Protein AF-A0AAE4INN7-F1 (afdb_monomer_lite)

Sequence (169 aa):
MGKEIGFVWFKKDLRLTDHEPLRQALEWERGSQNREVYFFYALEPSLLRRQDVSRRHLRFIIQTLEELNEELQPFDRSIQLVHCDVPSFLSAVSEVCSATDVSLEMLWSHQEYGVQQTYDRDKEVAKRCKTAGVEWLESPTEGVQRGATSRKGWDKAWKDFMQQPIEQV

Structure (mmCIF, N/CA/C/O backbone):
data_AF-A0AAE4INN7-F1
#
_entry.id   AF-A0AAE4INN7-F1
#
loop_
_atom_site.group_PDB
_atom_site.id
_atom_site.type_symbol
_atom_site.label_atom_id
_atom_site.label_alt_id
_atom_site.label_comp_id
_atom_site.label_asym_id
_atom_site.label_entity_id
_atom_site.label_seq_id
_atom_site.pdbx_PDB_ins_code
_atom_site.Cartn_x
_atom_site.Cartn_y
_atom_site.Cartn_z
_atom_site.occupancy
_atom_site.B_iso_or_equiv
_atom_site.auth_seq_id
_atom_site.auth_comp_id
_atom_site.auth_asym_id
_atom_site.auth_atom_id
_atom_site.pdbx_PDB_model_num
ATOM 1 N N . MET A 1 1 ? -11.735 5.273 23.196 1.00 64.31 1 MET A N 1
ATOM 2 C CA . MET A 1 1 ? -10.743 4.497 22.427 1.00 64.31 1 MET A CA 1
ATOM 3 C C . MET A 1 1 ? -10.390 5.366 21.246 1.00 64.31 1 MET A C 1
ATOM 5 O O . MET A 1 1 ? -11.325 5.890 20.649 1.00 64.31 1 MET A O 1
ATOM 9 N N . GLY A 1 2 ? -9.096 5.576 21.001 1.00 87.00 2 GLY A N 1
ATOM 10 C CA . GLY A 1 2 ? -8.633 6.352 19.855 1.00 87.00 2 GLY A CA 1
ATOM 11 C C . GLY A 1 2 ? -9.034 5.698 18.537 1.00 87.00 2 GLY A C 1
ATOM 12 O O . GLY A 1 2 ? -9.468 4.542 18.510 1.00 87.00 2 GLY A O 1
ATOM 13 N N . LYS A 1 3 ? -8.945 6.463 17.455 1.00 95.44 3 LYS A N 1
ATOM 14 C CA . LYS A 1 3 ? -9.286 5.995 16.112 1.00 95.44 3 LYS A CA 1
ATOM 15 C C . LYS A 1 3 ? -8.117 5.195 15.542 1.00 95.44 3 LYS A C 1
ATOM 17 O O . LYS A 1 3 ? -6.997 5.689 15.506 1.00 95.44 3 LYS A O 1
ATOM 22 N N . GLU A 1 4 ? -8.388 3.991 15.069 1.00 98.00 4 GLU A N 1
ATOM 23 C CA . GLU A 1 4 ? -7.404 3.130 14.415 1.00 98.00 4 GLU A CA 1
ATOM 24 C C . GLU A 1 4 ? -7.541 3.322 12.906 1.00 98.00 4 GLU A C 1
ATOM 26 O O . GLU A 1 4 ? -8.638 3.207 12.356 1.00 98.00 4 GLU A O 1
ATOM 31 N N . ILE A 1 5 ? -6.448 3.617 12.214 1.00 98.19 5 ILE A N 1
ATOM 32 C CA . ILE A 1 5 ? -6.464 3.771 10.760 1.00 98.19 5 ILE A CA 1
ATOM 33 C C . ILE A 1 5 ? -5.577 2.738 10.085 1.00 98.19 5 ILE A C 1
ATOM 35 O O . ILE A 1 5 ? -4.556 2.304 10.623 1.00 98.19 5 ILE A O 1
ATOM 39 N N . GLY A 1 6 ? -5.964 2.373 8.871 1.00 98.50 6 GLY A N 1
ATOM 40 C CA . GLY A 1 6 ? -5.154 1.565 7.980 1.00 98.50 6 GLY A CA 1
ATOM 41 C C . GLY A 1 6 ? -5.155 2.121 6.562 1.00 98.50 6 GLY A C 1
ATOM 42 O O . GLY A 1 6 ? -6.026 2.907 6.187 1.00 98.50 6 GLY A O 1
ATOM 43 N N . PHE A 1 7 ? -4.173 1.713 5.762 1.00 98.69 7 PHE A N 1
ATOM 44 C CA . PHE A 1 7 ? -4.085 2.131 4.365 1.00 98.69 7 PHE A CA 1
ATOM 45 C C . PHE A 1 7 ? -3.976 0.954 3.404 1.00 98.69 7 PHE A C 1
ATOM 47 O O . PHE A 1 7 ? -3.138 0.075 3.590 1.00 98.69 7 PHE A O 1
ATOM 54 N N . VAL A 1 8 ? -4.737 0.998 2.311 1.00 98.62 8 VAL A N 1
ATOM 55 C CA . VAL A 1 8 ? -4.471 0.176 1.125 1.00 98.62 8 VAL A CA 1
ATOM 56 C C . VAL A 1 8 ? -3.595 0.981 0.174 1.00 98.62 8 VAL A C 1
ATOM 58 O O . VAL A 1 8 ? -4.017 2.001 -0.377 1.00 98.62 8 VAL A O 1
ATOM 61 N N . TRP A 1 9 ? -2.361 0.521 -0.004 1.00 98.38 9 TRP A N 1
ATOM 62 C CA . TRP A 1 9 ? -1.402 1.087 -0.941 1.00 98.38 9 TRP A CA 1
ATOM 63 C C . TRP A 1 9 ? -1.504 0.381 -2.292 1.00 98.38 9 TRP A C 1
ATOM 65 O O . TRP A 1 9 ? -0.960 -0.710 -2.502 1.00 98.38 9 TRP A O 1
ATOM 75 N N . PHE A 1 10 ? -2.167 1.051 -3.227 1.00 97.38 10 PHE A N 1
ATOM 76 C CA . PHE A 1 10 ? -2.216 0.653 -4.623 1.00 97.38 10 PHE A CA 1
ATOM 77 C C . PHE A 1 10 ? -0.863 0.925 -5.290 1.00 97.38 10 PHE A C 1
ATOM 79 O O . PHE A 1 10 ? -0.304 2.023 -5.204 1.00 97.38 10 PHE A O 1
ATOM 86 N N . LYS A 1 11 ? -0.328 -0.108 -5.946 1.00 93.62 11 LYS A N 1
ATOM 87 C CA . LYS A 1 11 ? 0.924 -0.067 -6.716 1.00 93.62 11 LYS A CA 1
ATOM 88 C C . LYS A 1 11 ? 0.599 -0.302 -8.190 1.00 93.62 11 LYS A C 1
ATOM 90 O O . LYS A 1 11 ? -0.213 0.408 -8.760 1.00 93.62 11 LYS A O 1
ATOM 95 N N . LYS A 1 12 ? 1.221 -1.293 -8.829 1.00 88.69 12 LYS A N 1
ATOM 96 C CA . LYS A 1 12 ? 0.983 -1.595 -10.248 1.00 88.69 12 LYS A CA 1
ATOM 97 C C . LYS A 1 12 ? -0.380 -2.233 -10.513 1.00 88.69 12 LYS A C 1
ATOM 99 O O . LYS A 1 12 ? -0.908 -2.054 -11.602 1.00 88.69 12 LYS A O 1
ATOM 104 N N . ASP A 1 13 ? -0.905 -2.975 -9.541 1.00 87.88 13 ASP A N 1
ATOM 105 C CA . ASP A 1 13 ? -2.209 -3.618 -9.654 1.00 87.88 13 ASP A CA 1
ATOM 106 C C . ASP A 1 13 ? -3.313 -2.616 -9.292 1.00 87.88 13 ASP A C 1
ATOM 108 O O . ASP A 1 13 ? -3.595 -2.373 -8.120 1.00 87.88 13 ASP A O 1
ATOM 112 N N . LEU A 1 14 ? -3.850 -1.951 -10.314 1.00 93.38 14 LEU A N 1
ATOM 113 C CA . LEU A 1 14 ? -4.890 -0.929 -10.203 1.00 93.38 14 LEU A CA 1
ATOM 114 C C . LEU A 1 14 ? -6.244 -1.543 -10.572 1.00 93.38 14 LEU A C 1
ATOM 116 O O . LEU A 1 14 ? -6.753 -1.324 -11.669 1.00 93.38 14 LEU A O 1
ATOM 120 N N . ARG A 1 15 ? -6.802 -2.346 -9.665 1.00 93.44 15 ARG A N 1
ATOM 121 C CA . ARG A 1 15 ? -8.104 -3.009 -9.832 1.00 93.44 15 ARG A CA 1
ATOM 122 C C . ARG A 1 15 ? -8.843 -3.112 -8.500 1.00 93.44 15 ARG A C 1
ATOM 124 O O . ARG A 1 15 ? -8.210 -3.147 -7.451 1.00 93.44 15 ARG A O 1
ATOM 131 N N . LEU A 1 16 ? -10.174 -3.184 -8.549 1.00 93.75 16 LEU A N 1
ATOM 132 C CA . LEU A 1 16 ? -11.023 -3.370 -7.360 1.00 93.75 16 LEU A CA 1
ATOM 133 C C . LEU A 1 16 ? -11.488 -4.819 -7.171 1.00 93.75 16 LEU A C 1
ATOM 135 O O . LEU A 1 16 ? -11.844 -5.211 -6.066 1.00 93.75 16 LEU A O 1
ATOM 139 N N . THR A 1 17 ? -11.484 -5.618 -8.238 1.00 92.12 17 THR A N 1
ATOM 140 C CA . THR A 1 17 ? -11.888 -7.029 -8.217 1.00 92.12 17 THR A CA 1
ATOM 141 C C . THR A 1 17 ? -10.672 -7.933 -8.072 1.00 92.12 17 THR A C 1
ATOM 143 O O . THR A 1 17 ? -9.593 -7.586 -8.555 1.00 92.12 17 THR A O 1
ATOM 146 N N . ASP A 1 18 ? -10.838 -9.091 -7.422 1.00 91.62 18 ASP A N 1
ATOM 147 C CA . ASP A 1 18 ? -9.736 -10.033 -7.174 1.00 91.62 18 ASP A CA 1
ATOM 148 C C . ASP A 1 18 ? -8.552 -9.381 -6.423 1.00 91.62 18 ASP A C 1
ATOM 150 O O . ASP A 1 18 ? -7.379 -9.642 -6.693 1.00 91.62 18 ASP A O 1
ATOM 154 N N . HIS A 1 19 ? -8.858 -8.458 -5.505 1.00 94.12 19 HIS A N 1
ATOM 155 C CA . HIS A 1 19 ? -7.864 -7.613 -4.847 1.00 94.12 19 HIS A CA 1
ATOM 156 C C . HIS A 1 19 ? -7.766 -7.935 -3.349 1.00 94.12 19 HIS A C 1
ATOM 158 O O . HIS A 1 19 ? -8.336 -7.258 -2.489 1.00 94.12 19 HIS A O 1
ATOM 164 N N . GLU A 1 20 ? -6.990 -8.969 -3.030 1.00 94.62 20 GLU A N 1
ATOM 165 C CA . GLU A 1 20 ? -6.803 -9.501 -1.673 1.00 94.62 20 GLU A CA 1
ATOM 166 C C . GLU A 1 20 ? -6.431 -8.440 -0.606 1.00 94.62 20 GLU A C 1
ATOM 168 O O . GLU A 1 20 ? -7.065 -8.415 0.452 1.00 94.62 20 GLU A O 1
ATOM 173 N N . PRO A 1 21 ? -5.498 -7.490 -0.848 1.00 96.88 21 PRO A N 1
ATOM 174 C CA . PRO A 1 21 ? -5.207 -6.416 0.106 1.00 96.88 21 PRO A CA 1
ATOM 175 C C . PRO A 1 21 ? -6.427 -5.548 0.439 1.00 96.88 21 PRO A C 1
ATOM 177 O O . PRO A 1 21 ? -6.544 -5.048 1.553 1.00 96.88 21 PRO A O 1
ATOM 180 N N . LEU A 1 22 ? -7.332 -5.361 -0.526 1.00 97.06 22 LEU A N 1
ATOM 181 C CA . LEU A 1 22 ? -8.529 -4.537 -0.355 1.00 97.06 22 LEU A CA 1
ATOM 182 C C . LEU A 1 22 ? -9.587 -5.314 0.434 1.00 97.06 22 LEU A C 1
ATOM 184 O O . LEU A 1 22 ? -10.144 -4.770 1.385 1.00 97.06 22 LEU A O 1
ATOM 188 N N . ARG A 1 23 ? -9.781 -6.605 0.125 1.00 96.50 23 ARG A N 1
ATOM 189 C CA . ARG A 1 23 ? -10.641 -7.513 0.903 1.00 96.50 23 ARG A CA 1
ATOM 190 C C . ARG A 1 23 ? -10.229 -7.549 2.377 1.00 96.50 23 ARG A C 1
ATOM 192 O O . ARG A 1 23 ? -11.052 -7.267 3.247 1.00 96.50 23 ARG A O 1
ATOM 199 N N . GLN A 1 24 ? -8.951 -7.830 2.653 1.00 97.56 24 GLN A N 1
ATOM 200 C CA . GLN A 1 24 ? -8.411 -7.894 4.017 1.00 97.56 24 GLN A CA 1
ATOM 201 C C . GLN A 1 24 ? -8.597 -6.575 4.774 1.00 97.56 24 GLN A C 1
ATOM 203 O O . GLN A 1 24 ? -8.983 -6.579 5.944 1.00 97.56 24 GLN A O 1
ATOM 208 N N . ALA A 1 25 ? -8.354 -5.442 4.111 1.00 98.19 25 ALA A N 1
ATOM 209 C CA . ALA A 1 25 ? -8.511 -4.134 4.729 1.00 98.19 25 ALA A CA 1
ATOM 210 C C . ALA A 1 25 ? -9.974 -3.839 5.095 1.00 98.19 25 ALA A C 1
ATOM 212 O O . ALA A 1 25 ? -10.257 -3.412 6.214 1.00 98.19 25 ALA A O 1
ATOM 213 N N . LEU A 1 26 ? -10.919 -4.127 4.194 1.00 97.00 26 LEU A N 1
ATOM 214 C CA . LEU A 1 26 ? -12.349 -3.932 4.453 1.00 97.00 26 LEU A CA 1
ATOM 215 C C . LEU A 1 26 ? -12.889 -4.885 5.529 1.00 97.00 26 LEU A C 1
ATOM 217 O O . LEU A 1 26 ? -13.772 -4.516 6.302 1.00 97.00 26 LEU A O 1
ATOM 221 N N . GLU A 1 27 ? -12.388 -6.118 5.607 1.00 97.31 27 GLU A N 1
ATOM 222 C CA . GLU A 1 27 ? -12.701 -7.035 6.712 1.00 97.31 27 GLU A CA 1
ATOM 223 C C . GLU A 1 27 ? -12.186 -6.512 8.053 1.00 97.31 27 GLU A C 1
ATOM 225 O O . GLU A 1 27 ? -12.921 -6.524 9.044 1.00 97.31 27 GLU A O 1
ATOM 230 N N . TRP A 1 28 ? -10.952 -6.006 8.083 1.00 98.31 28 TRP A N 1
ATOM 231 C CA . TRP A 1 28 ? -10.372 -5.405 9.279 1.00 98.31 28 TRP A CA 1
ATOM 232 C C . TRP A 1 28 ? -11.166 -4.180 9.748 1.00 98.31 28 TRP A C 1
ATOM 234 O O . TRP A 1 28 ? -11.452 -4.071 10.946 1.00 98.31 28 TRP A O 1
ATOM 244 N N . GLU A 1 29 ? -11.565 -3.312 8.810 1.00 97.62 29 GLU A N 1
ATOM 245 C CA . GLU A 1 29 ? -12.397 -2.129 9.057 1.00 97.62 29 GLU A CA 1
ATOM 246 C C . GLU A 1 29 ? -13.749 -2.522 9.665 1.00 97.62 29 GLU A C 1
ATOM 248 O O . GLU A 1 29 ? -14.128 -2.029 10.724 1.00 97.62 29 GLU A O 1
ATOM 253 N N . ARG A 1 30 ? -14.444 -3.498 9.063 1.00 97.06 30 ARG A N 1
ATOM 254 C CA . ARG A 1 30 ? -15.739 -4.010 9.551 1.00 97.06 30 ARG A CA 1
ATOM 255 C C . ARG A 1 30 ? -15.673 -4.612 10.958 1.00 97.06 30 ARG A C 1
ATOM 257 O O . ARG A 1 30 ? -16.704 -4.712 11.622 1.00 97.06 30 ARG A O 1
ATOM 264 N N . GLY A 1 31 ? -14.486 -4.997 11.425 1.00 97.31 31 GLY A N 1
ATOM 265 C CA . GLY A 1 31 ? -14.278 -5.558 12.757 1.00 97.31 31 GLY A CA 1
ATOM 266 C C . GLY A 1 31 ? -14.499 -4.576 13.915 1.00 97.31 31 GLY A C 1
ATOM 267 O O . GLY A 1 31 ? -14.673 -5.025 15.047 1.00 97.31 31 GLY A O 1
ATOM 268 N N . SER A 1 32 ? -14.492 -3.258 13.678 1.00 96.94 32 SER A N 1
ATOM 269 C CA . SER A 1 32 ? -14.700 -2.251 14.730 1.00 96.94 32 SER A CA 1
ATOM 270 C C . SER A 1 32 ? -15.163 -0.910 14.164 1.00 96.94 32 SER A C 1
ATOM 272 O O . SER A 1 32 ? -14.639 -0.435 13.168 1.00 96.94 32 SER A O 1
ATOM 274 N N . GLN A 1 33 ? -16.073 -0.226 14.861 1.00 95.88 33 GLN A N 1
ATOM 275 C CA . GLN A 1 33 ? -16.533 1.117 14.470 1.00 95.88 33 GLN A CA 1
ATOM 276 C C . GLN A 1 33 ? -15.465 2.212 14.621 1.00 95.88 33 GLN A C 1
ATOM 278 O O . GLN A 1 33 ? -15.635 3.302 14.085 1.00 95.88 33 GLN A O 1
ATOM 283 N N . ASN A 1 34 ? -14.381 1.940 15.355 1.00 96.56 34 ASN A N 1
ATOM 284 C CA . ASN A 1 34 ? -13.271 2.884 15.521 1.00 96.56 34 ASN A CA 1
ATOM 285 C C . ASN A 1 34 ? -12.180 2.706 14.458 1.00 96.56 34 ASN A C 1
ATOM 287 O O . ASN A 1 34 ? -11.161 3.392 14.537 1.00 96.56 34 ASN A O 1
ATOM 291 N N . ARG A 1 35 ? -12.370 1.780 13.510 1.00 97.88 35 ARG A N 1
ATOM 292 C CA . ARG A 1 35 ? -11.427 1.509 12.428 1.00 97.88 35 ARG A CA 1
ATOM 293 C C . ARG A 1 35 ? -11.857 2.198 11.154 1.00 97.88 35 ARG A C 1
ATOM 295 O O . ARG A 1 35 ? -13.029 2.164 10.795 1.00 97.88 35 ARG A O 1
ATOM 302 N N . GLU A 1 36 ? -10.890 2.775 10.459 1.00 97.62 36 GLU A N 1
ATOM 303 C CA . GLU A 1 36 ? -11.117 3.368 9.147 1.00 97.62 36 GLU A CA 1
ATOM 304 C C . GLU A 1 36 ? -9.964 3.057 8.202 1.00 97.62 36 GLU A C 1
ATOM 306 O O . GLU A 1 36 ? -8.790 3.106 8.576 1.00 97.62 36 GLU A O 1
ATOM 311 N N . VAL A 1 37 ? -10.302 2.731 6.962 1.00 98.44 37 VAL A N 1
ATOM 312 C CA . VAL A 1 37 ? -9.334 2.399 5.922 1.00 98.44 37 VAL A CA 1
ATOM 313 C C . VAL A 1 37 ? -9.350 3.449 4.823 1.00 98.44 37 VAL A C 1
ATOM 315 O O . VAL A 1 37 ? -10.387 3.775 4.248 1.00 98.44 37 VAL A O 1
ATOM 318 N N . TYR A 1 38 ? -8.166 3.934 4.473 1.00 98.31 38 TYR A N 1
ATOM 319 C CA . TYR A 1 38 ? -7.969 4.868 3.371 1.00 98.31 38 TYR A CA 1
ATOM 320 C C . TYR A 1 38 ? -7.230 4.202 2.214 1.00 98.31 38 TYR A C 1
ATOM 322 O O . TYR A 1 38 ? -6.365 3.348 2.408 1.00 98.31 38 TYR A O 1
ATOM 330 N N . PHE A 1 39 ? -7.540 4.611 0.989 1.00 98.50 39 PHE A N 1
ATOM 331 C CA . PHE A 1 39 ? -6.907 4.076 -0.214 1.00 98.50 39 PHE A CA 1
ATOM 332 C C . PHE A 1 39 ? -5.985 5.124 -0.813 1.00 98.50 39 PHE A C 1
ATOM 334 O O . PHE A 1 39 ? -6.360 6.293 -0.917 1.00 98.50 39 PHE A O 1
ATOM 341 N N . PHE A 1 40 ? -4.787 4.725 -1.233 1.00 98.56 40 PHE A N 1
ATOM 342 C CA . PHE A 1 40 ? -3.878 5.658 -1.885 1.00 98.56 40 PHE A CA 1
ATOM 343 C C . PHE A 1 40 ? -3.010 5.006 -2.954 1.00 98.56 40 PHE A C 1
ATOM 345 O O . PHE A 1 40 ? -2.674 3.824 -2.886 1.00 98.56 40 PHE A O 1
ATOM 352 N N . TYR A 1 41 ? -2.595 5.831 -3.909 1.00 98.25 41 TYR A N 1
ATOM 353 C CA . TYR A 1 41 ? -1.543 5.542 -4.870 1.00 98.25 41 TYR A CA 1
ATOM 354 C C . TYR A 1 41 ? -0.443 6.596 -4.733 1.00 98.25 41 TYR A C 1
ATOM 356 O O . TYR A 1 41 ? -0.714 7.798 -4.769 1.00 98.25 41 TYR A O 1
ATOM 364 N N . ALA A 1 42 ? 0.808 6.156 -4.609 1.00 97.31 42 ALA A N 1
ATOM 365 C CA . ALA A 1 42 ? 1.951 7.054 -4.489 1.00 97.31 42 ALA A CA 1
ATOM 366 C C . ALA A 1 42 ? 2.614 7.318 -5.844 1.00 97.31 42 ALA A C 1
ATOM 368 O O . ALA A 1 42 ? 3.229 6.442 -6.455 1.00 97.31 42 ALA A O 1
ATOM 369 N N . LEU A 1 43 ? 2.540 8.566 -6.293 1.00 95.56 43 LEU A N 1
ATOM 370 C CA . LEU A 1 43 ? 3.348 9.086 -7.380 1.00 95.56 43 LEU A CA 1
ATOM 371 C C . LEU A 1 43 ? 4.719 9.502 -6.832 1.00 95.56 43 LEU A C 1
ATOM 373 O O . LEU A 1 43 ? 4.938 10.646 -6.445 1.00 95.56 43 LEU A O 1
ATOM 377 N N . GLU A 1 44 ? 5.641 8.548 -6.778 1.00 95.88 44 GLU A N 1
ATOM 378 C CA . GLU A 1 44 ? 6.929 8.702 -6.096 1.00 95.88 44 GLU A CA 1
ATOM 379 C C . GLU A 1 44 ? 7.947 9.506 -6.927 1.00 95.88 44 GLU A C 1
ATOM 381 O O . GLU A 1 44 ? 8.395 9.026 -7.979 1.00 95.88 44 GLU A O 1
ATOM 386 N N . PRO A 1 45 ? 8.390 10.702 -6.481 1.00 95.00 45 PRO A N 1
ATOM 387 C CA . PRO A 1 45 ? 9.368 11.505 -7.215 1.00 95.00 45 PRO A CA 1
ATOM 388 C C . PRO A 1 45 ? 10.678 10.760 -7.490 1.00 95.00 45 PRO A C 1
ATOM 390 O O . PRO A 1 45 ? 11.316 10.994 -8.521 1.00 95.00 45 PRO A O 1
ATOM 393 N N . SER A 1 46 ? 11.097 9.869 -6.586 1.00 93.88 46 SER A N 1
ATOM 394 C CA . SER A 1 46 ? 12.282 9.025 -6.775 1.00 93.88 46 SER A CA 1
ATOM 395 C C . SER A 1 46 ? 12.167 8.093 -7.983 1.00 93.88 46 SER A C 1
ATOM 397 O O . SER A 1 46 ? 13.150 7.910 -8.707 1.00 93.88 46 SER A O 1
ATOM 399 N N . LEU A 1 47 ? 10.970 7.569 -8.254 1.00 92.44 47 LEU A N 1
ATOM 400 C CA . LEU A 1 47 ? 10.695 6.693 -9.390 1.00 92.44 47 LEU A CA 1
ATOM 401 C C . LEU A 1 47 ? 10.434 7.484 -10.671 1.00 92.44 47 LEU A C 1
ATOM 403 O O . LEU A 1 47 ? 10.882 7.068 -11.738 1.00 92.44 47 LEU A O 1
ATOM 407 N N . LEU A 1 48 ? 9.784 8.647 -10.574 1.00 92.25 48 LEU A N 1
ATOM 408 C CA . LEU A 1 48 ? 9.501 9.518 -11.721 1.00 92.25 48 LEU A CA 1
ATOM 409 C C . LEU A 1 48 ? 10.756 9.992 -12.463 1.00 92.25 48 LEU A C 1
ATOM 411 O O . LEU A 1 48 ? 10.698 10.257 -13.661 1.00 92.25 48 LEU A O 1
ATOM 415 N N . ARG A 1 49 ? 11.891 10.108 -11.766 1.00 91.00 49 ARG A N 1
ATOM 416 C CA . ARG A 1 49 ? 13.172 10.532 -12.359 1.00 91.00 49 ARG A CA 1
ATOM 417 C C . ARG A 1 49 ? 13.863 9.444 -13.182 1.00 91.00 49 ARG A C 1
ATOM 419 O O . ARG A 1 49 ? 14.912 9.703 -13.772 1.00 91.00 49 ARG A O 1
ATOM 426 N N . ARG A 1 50 ? 13.329 8.223 -13.205 1.00 91.81 50 ARG A N 1
ATOM 427 C CA . ARG A 1 50 ? 13.926 7.114 -13.949 1.00 91.81 50 ARG A CA 1
ATOM 428 C C . ARG A 1 50 ? 13.710 7.289 -15.453 1.00 91.81 50 ARG A C 1
ATOM 430 O O . ARG A 1 50 ? 12.653 7.719 -15.899 1.00 91.81 50 ARG A O 1
ATOM 437 N N . GLN A 1 51 ? 14.720 6.921 -16.239 1.00 90.38 51 GLN A N 1
ATOM 438 C CA . GLN A 1 51 ? 14.730 7.137 -17.693 1.00 90.38 51 GLN A CA 1
ATOM 439 C C . GLN A 1 51 ? 13.685 6.300 -18.443 1.00 90.38 51 GLN A C 1
ATOM 441 O O . GLN A 1 51 ? 13.266 6.670 -19.536 1.00 90.38 51 GLN A O 1
ATOM 446 N N . ASP A 1 52 ? 13.257 5.181 -17.862 1.00 89.94 52 ASP A N 1
ATOM 447 C CA . ASP A 1 52 ? 12.220 4.311 -18.410 1.00 89.94 52 ASP A CA 1
ATOM 448 C C . ASP A 1 52 ? 10.796 4.758 -18.036 1.00 89.94 52 ASP A C 1
ATOM 450 O O . ASP A 1 52 ? 9.819 4.139 -18.459 1.00 89.94 52 ASP A O 1
ATOM 454 N N . VAL A 1 53 ? 10.639 5.857 -17.291 1.00 90.62 53 VAL A N 1
ATOM 455 C CA . VAL A 1 53 ? 9.334 6.470 -17.030 1.00 90.62 53 VAL A CA 1
ATOM 456 C C . VAL A 1 53 ? 9.042 7.521 -18.096 1.00 90.62 53 VAL A C 1
ATOM 458 O O . VAL A 1 53 ? 9.801 8.460 -18.317 1.00 90.62 53 VAL A O 1
ATOM 461 N N . SER A 1 54 ? 7.900 7.373 -18.764 1.00 93.25 54 SER A N 1
ATOM 462 C CA . SER A 1 54 ? 7.442 8.296 -19.796 1.00 93.25 54 SER A CA 1
ATOM 463 C C . SER A 1 54 ? 6.108 8.924 -19.409 1.00 93.25 54 SER A C 1
ATOM 465 O O . SER A 1 54 ? 5.344 8.368 -18.618 1.00 93.25 54 SER A O 1
ATOM 467 N N . ARG A 1 55 ? 5.761 10.044 -20.054 1.00 93.44 55 ARG A N 1
ATOM 468 C CA . ARG A 1 55 ? 4.436 10.674 -19.906 1.00 93.44 55 ARG A CA 1
ATOM 469 C C . ARG A 1 55 ? 3.281 9.716 -20.211 1.00 93.44 55 ARG A C 1
ATOM 471 O O . ARG A 1 55 ? 2.200 9.888 -19.663 1.00 93.44 55 ARG A O 1
ATOM 478 N N . ARG A 1 56 ? 3.495 8.715 -21.076 1.00 95.19 56 ARG A N 1
ATOM 479 C CA . ARG A 1 56 ? 2.477 7.706 -21.391 1.00 95.19 56 ARG A CA 1
ATOM 480 C C . ARG A 1 56 ? 2.183 6.816 -20.185 1.00 95.19 56 ARG A C 1
ATOM 482 O O . ARG A 1 56 ? 1.015 6.562 -19.931 1.00 95.19 56 ARG A O 1
ATOM 489 N N . HIS A 1 57 ? 3.215 6.395 -19.449 1.00 92.50 57 HIS A N 1
ATOM 490 C CA . HIS A 1 57 ? 3.048 5.591 -18.235 1.00 92.50 57 HIS A CA 1
ATOM 491 C C . HIS A 1 57 ? 2.225 6.356 -17.195 1.00 92.50 57 HIS A C 1
ATOM 493 O O . HIS A 1 57 ? 1.252 5.829 -16.673 1.00 92.50 57 HIS A O 1
ATOM 499 N N . LEU A 1 58 ? 2.562 7.630 -16.971 1.00 93.38 58 LEU A N 1
ATOM 500 C CA . LEU A 1 58 ? 1.856 8.470 -15.999 1.00 93.38 58 LEU A CA 1
ATOM 501 C C . LEU A 1 58 ? 0.407 8.724 -16.396 1.00 93.38 58 LEU A C 1
ATOM 503 O O . LEU A 1 58 ? -0.480 8.623 -15.560 1.00 93.38 58 LEU A O 1
ATOM 507 N N . ARG A 1 59 ? 0.163 9.022 -17.676 1.00 96.12 59 ARG A N 1
ATOM 508 C CA . ARG A 1 59 ? -1.197 9.237 -18.168 1.00 96.12 59 ARG A CA 1
ATOM 509 C C . ARG A 1 59 ? -2.065 7.995 -17.991 1.00 96.12 59 ARG A C 1
ATOM 511 O O . ARG A 1 59 ? -3.197 8.145 -17.566 1.00 96.12 59 ARG A O 1
ATOM 518 N N . PHE A 1 60 ? -1.530 6.807 -18.282 1.00 95.88 60 PHE A N 1
ATOM 519 C CA . PHE A 1 60 ? -2.257 5.555 -18.071 1.00 95.88 60 PHE A CA 1
ATOM 520 C C . PHE A 1 60 ? -2.660 5.394 -16.601 1.00 95.88 60 PHE A C 1
ATOM 522 O O . PHE A 1 60 ? -3.834 5.224 -16.317 1.00 95.88 60 PHE A O 1
ATOM 529 N N . ILE A 1 61 ? -1.709 5.558 -15.675 1.00 95.88 61 ILE A N 1
ATOM 530 C CA . ILE A 1 61 ? -1.975 5.468 -14.231 1.00 95.88 61 ILE A CA 1
ATOM 531 C C . ILE A 1 61 ? -3.068 6.453 -13.803 1.00 95.88 61 ILE A C 1
ATOM 533 O O . ILE A 1 61 ? -4.002 6.061 -13.118 1.00 95.88 61 ILE A O 1
ATOM 537 N N . ILE A 1 62 ? -2.957 7.724 -14.204 1.00 95.94 62 ILE A N 1
ATOM 538 C CA . ILE A 1 62 ? -3.913 8.765 -13.802 1.00 95.94 62 ILE A CA 1
ATOM 539 C C . ILE A 1 62 ? -5.316 8.447 -14.327 1.00 95.94 62 ILE A C 1
ATOM 541 O O . ILE A 1 62 ? -6.256 8.476 -13.546 1.00 95.94 62 ILE A O 1
ATOM 545 N N . GLN A 1 63 ? -5.447 8.084 -15.606 1.00 97.50 63 GLN A N 1
ATOM 546 C CA . GLN A 1 63 ? -6.744 7.745 -16.202 1.00 97.50 63 GLN A CA 1
ATOM 547 C C . GLN A 1 63 ? -7.369 6.509 -15.548 1.00 97.50 63 GLN A C 1
ATOM 549 O O . GLN A 1 63 ? -8.559 6.501 -15.264 1.00 97.50 63 GLN A O 1
ATOM 554 N N . THR A 1 64 ? -6.566 5.491 -15.234 1.00 97.69 64 THR A N 1
ATOM 555 C CA . THR A 1 64 ? -7.057 4.318 -14.503 1.00 97.69 64 THR A CA 1
ATOM 556 C C . THR A 1 64 ? -7.519 4.687 -13.094 1.00 97.69 64 THR A C 1
ATOM 558 O O . THR A 1 64 ? -8.560 4.220 -12.657 1.00 97.69 64 THR A O 1
ATOM 561 N N . LEU A 1 65 ? -6.796 5.549 -12.372 1.00 97.81 65 LEU A N 1
ATOM 562 C CA . LEU A 1 65 ? -7.244 6.020 -11.056 1.00 97.81 65 LEU A CA 1
ATOM 563 C C . LEU A 1 65 ? -8.539 6.841 -11.139 1.00 97.81 65 LEU A C 1
ATOM 565 O O . LEU A 1 65 ? -9.358 6.749 -10.230 1.00 97.81 65 LEU A O 1
ATOM 569 N N . GLU A 1 66 ? -8.725 7.634 -12.197 1.00 98.00 66 GLU A N 1
ATOM 570 C CA . GLU A 1 66 ? -9.980 8.350 -12.461 1.00 98.00 66 GLU A CA 1
ATOM 571 C C . GLU A 1 66 ? -11.142 7.358 -12.635 1.00 98.00 66 GLU A C 1
ATOM 573 O O . GLU A 1 66 ? -12.119 7.455 -11.898 1.00 98.00 66 GLU A O 1
ATOM 578 N N . GLU A 1 67 ? -10.994 6.352 -13.503 1.00 98.00 67 GLU A N 1
ATOM 579 C CA . GLU A 1 67 ? -12.007 5.308 -13.738 1.00 98.00 67 GLU A CA 1
ATOM 580 C C . GLU A 1 67 ? -12.339 4.513 -12.460 1.00 98.00 67 GLU A C 1
ATOM 582 O O . GLU A 1 67 ? -13.505 4.371 -12.093 1.00 98.00 67 GLU A O 1
ATOM 587 N N . LEU A 1 68 ? -11.327 4.059 -11.710 1.00 97.81 68 LEU A N 1
ATOM 588 C CA . LEU A 1 68 ? -11.556 3.333 -10.452 1.00 97.81 68 LEU A CA 1
ATOM 589 C C . LEU A 1 68 ? -12.259 4.207 -9.404 1.00 97.81 68 LEU A C 1
ATOM 591 O O . LEU A 1 68 ? -13.052 3.709 -8.609 1.00 97.81 68 LEU A O 1
ATOM 595 N N . ASN A 1 69 ? -11.982 5.511 -9.382 1.00 98.31 69 ASN A N 1
ATOM 596 C CA . ASN A 1 69 ? -12.655 6.434 -8.472 1.00 98.31 69 ASN A CA 1
ATOM 597 C C . ASN A 1 69 ? -14.116 6.689 -8.863 1.00 98.31 69 ASN A C 1
ATOM 599 O O . ASN A 1 69 ? -14.936 6.901 -7.970 1.00 98.31 69 ASN A O 1
ATOM 603 N N . GLU A 1 70 ? -14.465 6.626 -10.149 1.00 98.19 70 GLU A N 1
ATOM 604 C CA . GLU A 1 70 ? -15.867 6.629 -10.585 1.00 98.19 70 GLU A CA 1
ATOM 605 C C . GLU A 1 70 ? -16.607 5.386 -10.064 1.00 98.19 70 GLU A C 1
ATOM 607 O O . GLU A 1 70 ? -17.717 5.509 -9.542 1.00 98.19 70 GLU A O 1
ATOM 612 N N . GLU A 1 71 ? -15.976 4.208 -10.113 1.00 97.31 71 GLU A N 1
ATOM 613 C CA . GLU A 1 71 ? -16.538 2.966 -9.558 1.00 97.31 71 GLU A CA 1
ATOM 614 C C . GLU A 1 71 ? -16.678 2.995 -8.026 1.00 97.31 71 GLU A C 1
ATOM 616 O O . GLU A 1 71 ? -17.612 2.408 -7.476 1.00 97.31 71 GLU A O 1
ATOM 621 N N . LEU A 1 72 ? -15.777 3.691 -7.324 1.00 97.12 72 LEU A N 1
ATOM 622 C CA . LEU A 1 72 ? -15.804 3.820 -5.862 1.00 97.12 72 LEU A CA 1
ATOM 623 C C . LEU A 1 72 ? -16.783 4.889 -5.349 1.00 97.12 72 LEU A C 1
ATOM 625 O O . LEU A 1 72 ? -17.157 4.857 -4.172 1.00 97.12 72 LEU A O 1
ATOM 629 N N . GLN A 1 73 ? -17.227 5.814 -6.205 1.00 96.94 73 GLN A N 1
ATOM 630 C CA . GLN A 1 73 ? -18.074 6.949 -5.823 1.00 96.94 73 GLN A CA 1
ATOM 631 C C . GLN A 1 73 ? -19.371 6.544 -5.091 1.00 96.94 73 GLN A C 1
ATOM 633 O O . GLN A 1 73 ? -19.675 7.172 -4.073 1.00 96.94 73 GLN A O 1
ATOM 638 N N . PRO A 1 74 ? -20.116 5.493 -5.503 1.00 97.56 74 PRO A N 1
ATOM 639 C CA . PRO A 1 74 ? -21.319 5.047 -4.791 1.00 97.56 74 PRO A CA 1
ATOM 640 C C . PRO A 1 74 ? -21.068 4.583 -3.349 1.00 97.56 74 PRO A C 1
ATOM 642 O O . PRO A 1 74 ? -22.010 4.506 -2.561 1.00 97.56 74 PRO A O 1
ATOM 645 N N . PHE A 1 75 ? -19.817 4.271 -3.003 1.00 95.19 75 PHE A N 1
ATOM 646 C CA . PHE A 1 75 ? -19.404 3.802 -1.680 1.00 95.19 75 PHE A CA 1
ATOM 647 C C . PHE A 1 75 ? -18.785 4.907 -0.814 1.00 95.19 75 PHE A C 1
ATOM 649 O O . PHE A 1 75 ? -18.319 4.610 0.285 1.00 95.19 75 PHE A O 1
ATOM 656 N N . ASP A 1 76 ? -18.760 6.154 -1.299 1.00 96.12 76 ASP A N 1
ATOM 657 C CA . ASP A 1 76 ? -18.082 7.291 -0.659 1.00 96.12 76 ASP A CA 1
ATOM 658 C C . ASP A 1 76 ? -16.594 7.007 -0.372 1.00 96.12 76 ASP A C 1
ATOM 660 O O . ASP A 1 76 ? -16.034 7.349 0.670 1.00 96.12 76 ASP A O 1
ATOM 664 N N . ARG A 1 77 ? -15.940 6.313 -1.310 1.00 96.75 77 ARG A N 1
ATOM 665 C CA . ARG A 1 77 ? -14.512 5.984 -1.251 1.00 96.75 77 ARG A CA 1
ATOM 666 C C . ARG A 1 77 ? -13.792 6.534 -2.469 1.00 96.75 77 ARG A C 1
ATOM 668 O O . ARG A 1 77 ? -14.383 6.791 -3.512 1.00 96.75 77 ARG A O 1
ATOM 675 N N . SER A 1 78 ? -12.484 6.707 -2.327 1.00 97.75 78 SER A N 1
ATOM 676 C CA . SER A 1 78 ? -11.600 7.071 -3.431 1.00 97.75 78 SER A CA 1
ATOM 677 C C . SER A 1 78 ? -10.151 6.708 -3.118 1.00 97.75 78 SER A C 1
ATOM 679 O O . SER A 1 78 ? -9.704 6.792 -1.972 1.00 97.75 78 SER A O 1
ATOM 681 N N . ILE A 1 79 ? -9.410 6.320 -4.151 1.00 98.44 79 ILE A N 1
ATOM 682 C CA . ILE A 1 79 ? -7.962 6.148 -4.149 1.00 98.44 79 ILE A CA 1
ATOM 683 C C . ILE A 1 79 ? -7.322 7.529 -4.285 1.00 98.44 79 ILE A C 1
ATOM 685 O O . ILE A 1 79 ? -7.381 8.169 -5.338 1.00 98.44 79 ILE A O 1
ATOM 689 N N . GLN A 1 80 ? -6.690 7.983 -3.206 1.00 97.94 80 GLN A N 1
ATOM 690 C CA . GLN A 1 80 ? -6.016 9.272 -3.145 1.00 97.94 80 GLN A CA 1
ATOM 691 C C . GLN A 1 80 ? -4.668 9.217 -3.864 1.00 97.94 80 GLN A C 1
ATOM 693 O O . GLN A 1 80 ? -3.801 8.403 -3.539 1.00 97.94 80 GLN A O 1
ATOM 698 N N . LEU A 1 81 ? -4.462 10.116 -4.825 1.00 97.25 81 LEU A N 1
ATOM 699 C CA . LEU A 1 81 ? -3.167 10.284 -5.475 1.00 97.25 81 LEU A CA 1
ATOM 700 C C . LEU A 1 81 ? -2.266 11.163 -4.604 1.00 97.25 81 LEU A C 1
ATOM 702 O O . LEU A 1 81 ? -2.510 12.360 -4.457 1.00 97.25 81 LEU A O 1
ATOM 706 N N . VAL A 1 82 ? -1.192 10.590 -4.064 1.00 97.00 82 VAL A N 1
ATOM 707 C CA . VAL A 1 82 ? -0.206 11.331 -3.263 1.00 97.00 82 VAL A CA 1
ATOM 708 C C . VAL A 1 82 ? 1.089 11.509 -4.046 1.00 97.00 82 VAL A C 1
ATOM 710 O O . VAL A 1 82 ? 1.598 10.568 -4.644 1.00 97.00 82 VAL A O 1
ATOM 713 N N . HIS A 1 83 ? 1.646 12.721 -4.057 1.00 96.25 83 HIS A N 1
ATOM 714 C CA . HIS A 1 83 ? 2.910 13.017 -4.739 1.00 96.25 83 HIS A CA 1
ATOM 715 C C . HIS A 1 83 ? 4.067 13.064 -3.736 1.00 96.25 83 HIS A C 1
ATOM 717 O O . HIS A 1 83 ? 4.538 14.131 -3.340 1.00 96.25 83 HIS A O 1
ATOM 723 N N . CYS A 1 84 ? 4.497 11.890 -3.285 1.00 96.06 84 CYS A N 1
ATOM 724 C CA . CYS A 1 84 ? 5.610 11.715 -2.358 1.00 96.06 84 CYS A CA 1
ATOM 725 C C . CYS A 1 84 ? 6.140 10.277 -2.415 1.00 96.06 84 CYS A C 1
ATOM 727 O O . CYS A 1 84 ? 5.450 9.375 -2.883 1.00 96.06 84 CYS A O 1
ATOM 729 N N . ASP A 1 85 ? 7.372 10.070 -1.945 1.00 97.44 85 ASP A N 1
ATOM 730 C CA . ASP A 1 85 ? 7.914 8.723 -1.745 1.00 97.44 85 ASP A CA 1
ATOM 731 C C . ASP A 1 85 ? 7.239 8.076 -0.518 1.00 97.44 85 ASP A C 1
ATOM 733 O O . ASP A 1 85 ? 7.031 8.742 0.504 1.00 97.44 85 ASP A O 1
ATOM 737 N N . VAL A 1 86 ? 6.916 6.780 -0.579 1.00 97.62 86 VAL A N 1
ATOM 738 C CA . VAL A 1 86 ? 6.134 6.105 0.485 1.00 97.62 86 VAL A CA 1
ATOM 739 C C . VAL A 1 86 ? 6.783 6.172 1.877 1.00 97.62 86 VAL A C 1
ATOM 741 O O . VAL A 1 86 ? 6.073 6.425 2.853 1.00 97.62 86 VAL A O 1
ATOM 744 N N . PRO A 1 87 ? 8.115 6.045 2.033 1.00 97.19 87 PRO A N 1
ATOM 745 C CA . PRO A 1 87 ? 8.767 6.277 3.324 1.00 97.19 87 PRO A CA 1
ATOM 746 C C . PRO A 1 87 ? 8.486 7.665 3.929 1.00 97.19 87 PRO A C 1
ATOM 748 O O . PRO A 1 87 ? 8.342 7.798 5.149 1.00 97.19 87 PRO A O 1
ATOM 751 N N . SER A 1 88 ? 8.397 8.702 3.091 1.00 97.12 88 SER A N 1
ATOM 752 C CA . SER A 1 88 ? 8.063 10.065 3.517 1.00 97.12 88 SER A CA 1
ATOM 753 C C . SER A 1 88 ? 6.582 10.199 3.856 1.00 97.12 88 SER A C 1
ATOM 755 O O . SER A 1 88 ? 6.265 10.806 4.875 1.00 97.12 88 SER A O 1
ATOM 757 N N . PHE A 1 89 ? 5.696 9.580 3.069 1.00 97.62 89 PHE A N 1
ATOM 758 C CA . PHE A 1 89 ? 4.266 9.491 3.380 1.00 97.62 89 PHE A CA 1
ATOM 759 C C . PHE A 1 89 ? 4.027 8.895 4.773 1.00 97.62 89 PHE A C 1
ATOM 761 O O . PHE A 1 89 ? 3.401 9.533 5.614 1.00 97.62 89 PHE A O 1
ATOM 768 N N . LEU A 1 90 ? 4.608 7.726 5.060 1.00 97.38 90 LEU A N 1
ATOM 769 C CA . LEU A 1 90 ? 4.453 7.063 6.359 1.00 97.38 90 LEU A CA 1
ATOM 770 C C . LEU A 1 90 ? 5.009 7.896 7.519 1.00 97.38 90 LEU A C 1
ATOM 772 O O . LEU A 1 90 ? 4.455 7.866 8.615 1.00 97.38 90 LEU A O 1
ATOM 776 N N . SER A 1 91 ? 6.079 8.662 7.281 1.00 95.56 91 SER A N 1
ATOM 777 C CA . SER A 1 91 ? 6.623 9.574 8.296 1.00 95.56 91 SER A CA 1
ATOM 778 C C . SER A 1 91 ? 5.640 10.696 8.614 1.00 95.56 91 SER A C 1
ATOM 780 O O . SER A 1 91 ? 5.380 10.951 9.785 1.00 95.56 91 SER A O 1
ATOM 782 N N . ALA A 1 92 ? 5.060 11.316 7.582 1.00 96.06 92 ALA A N 1
ATOM 783 C CA . ALA A 1 92 ? 4.075 12.379 7.752 1.00 96.06 92 ALA A CA 1
ATOM 784 C C . ALA A 1 92 ? 2.810 11.869 8.461 1.00 96.06 92 ALA A C 1
ATOM 786 O O . ALA A 1 92 ? 2.319 12.512 9.384 1.00 96.06 92 ALA A O 1
ATOM 787 N N . VAL A 1 93 ? 2.315 10.683 8.088 1.00 96.19 93 VAL A N 1
ATOM 788 C CA . VAL A 1 93 ? 1.182 10.043 8.776 1.00 96.19 93 VAL A CA 1
ATOM 789 C C . VAL A 1 93 ? 1.511 9.773 10.245 1.00 96.19 93 VAL A C 1
ATOM 791 O O . VAL A 1 93 ? 0.705 10.093 11.114 1.00 96.19 93 VAL A O 1
ATOM 794 N N . SER A 1 94 ? 2.700 9.238 10.538 1.00 94.38 94 SER A N 1
ATOM 795 C CA . SER A 1 94 ? 3.122 8.960 11.919 1.00 94.38 94 SER A CA 1
ATOM 796 C C . SER A 1 94 ? 3.210 10.235 12.763 1.00 94.38 94 SER A C 1
ATOM 798 O O . SER A 1 94 ? 2.797 10.236 13.920 1.00 94.38 94 SER A O 1
ATOM 800 N N . GLU A 1 95 ? 3.709 11.331 12.187 1.00 94.81 95 GLU A N 1
ATOM 801 C CA . GLU A 1 95 ? 3.773 12.637 12.850 1.00 94.81 95 GLU A CA 1
ATOM 802 C C . GLU A 1 95 ? 2.372 13.151 13.208 1.00 94.81 95 GLU A C 1
ATOM 804 O O . GLU A 1 95 ? 2.124 13.516 14.358 1.00 94.81 95 GLU A O 1
ATOM 809 N N . VAL A 1 96 ? 1.426 13.089 12.268 1.00 94.81 96 VAL A N 1
ATOM 810 C CA . VAL A 1 96 ? 0.027 13.476 12.513 1.00 94.81 96 VAL A CA 1
ATOM 811 C C . VAL A 1 96 ? -0.623 12.597 13.586 1.00 94.81 96 VAL A C 1
ATOM 813 O O . VAL A 1 96 ? -1.275 13.118 14.492 1.00 94.81 96 VAL A O 1
ATOM 816 N N . CYS A 1 97 ? -0.411 11.279 13.530 1.00 95.00 97 CYS A N 1
ATOM 817 C CA . CYS A 1 97 ? -0.908 10.344 14.543 1.00 95.00 97 CYS A CA 1
ATOM 818 C C . CYS A 1 97 ? -0.352 10.689 15.934 1.00 95.00 97 CYS A C 1
ATOM 820 O O . CYS A 1 97 ? -1.101 10.755 16.900 1.00 95.00 97 CYS A O 1
ATOM 822 N N . SER A 1 98 ? 0.939 11.026 16.039 1.00 93.25 98 SER A N 1
ATOM 823 C CA . SER A 1 98 ? 1.569 11.377 17.324 1.00 93.25 98 SER A CA 1
ATOM 824 C C . SER A 1 98 ? 0.993 12.631 17.997 1.00 93.25 98 SER A C 1
ATOM 826 O O . SER A 1 98 ? 1.125 12.797 19.209 1.00 93.25 98 SER A O 1
ATOM 828 N N . ALA A 1 99 ? 0.353 13.510 17.221 1.00 94.12 99 ALA A N 1
ATOM 829 C CA . ALA A 1 99 ? -0.258 14.748 17.694 1.00 94.12 99 ALA A CA 1
ATOM 830 C C . ALA A 1 99 ? -1.776 14.628 17.945 1.00 94.12 99 ALA A C 1
ATOM 832 O O . ALA A 1 99 ? -2.421 15.627 18.270 1.00 94.12 99 ALA A O 1
ATOM 833 N N . THR A 1 100 ? -2.365 13.443 17.764 1.00 94.38 100 THR A N 1
ATOM 834 C CA . THR A 1 100 ? -3.819 13.214 17.806 1.00 94.38 100 THR A CA 1
ATOM 835 C C . THR A 1 100 ? -4.161 11.918 18.557 1.00 94.38 100 THR A C 1
ATOM 837 O O . THR A 1 100 ? -3.275 11.177 18.964 1.00 94.38 100 THR A O 1
ATOM 840 N N . ASP A 1 101 ? -5.452 11.637 18.773 1.00 94.06 101 ASP A N 1
ATOM 841 C CA . ASP A 1 101 ? -5.933 10.355 19.335 1.00 94.06 101 ASP A CA 1
ATOM 842 C C . ASP A 1 101 ? -6.170 9.314 18.219 1.00 94.06 101 ASP A C 1
ATOM 844 O O . ASP A 1 101 ? -7.159 8.579 18.222 1.00 94.06 101 ASP A O 1
ATOM 848 N N . VAL A 1 102 ? -5.307 9.327 17.198 1.00 96.38 102 VAL A N 1
ATOM 849 C CA . VAL A 1 102 ? -5.378 8.464 16.013 1.00 96.38 102 VAL A CA 1
ATOM 850 C C . VAL A 1 102 ? -4.091 7.655 15.920 1.00 96.38 102 VAL A C 1
ATOM 852 O O . VAL A 1 102 ? -3.006 8.216 16.060 1.00 96.38 102 VAL A O 1
ATOM 855 N N . SER A 1 103 ? -4.189 6.357 15.647 1.00 97.00 103 SER A N 1
ATOM 856 C CA . SER A 1 103 ? -3.036 5.483 15.432 1.00 97.00 103 SER A CA 1
ATOM 857 C C . SER A 1 103 ? -3.089 4.812 14.065 1.00 97.00 103 SER A C 1
ATOM 859 O O . SER A 1 103 ? -4.143 4.380 13.603 1.00 97.00 103 SER A O 1
ATOM 861 N N . LEU A 1 104 ? -1.935 4.731 13.400 1.00 97.81 104 LEU A N 1
ATOM 862 C CA . LEU A 1 104 ? -1.768 3.921 12.199 1.00 97.81 104 LEU A CA 1
ATOM 863 C C . LEU A 1 104 ? -1.433 2.491 12.619 1.00 97.81 104 LEU A C 1
ATOM 865 O O . LEU A 1 104 ? -0.360 2.256 13.165 1.00 97.81 104 LEU A O 1
ATOM 869 N N . GLU A 1 105 ? -2.322 1.551 12.319 1.00 98.12 105 GLU A N 1
ATOM 870 C CA . GLU A 1 105 ? -2.171 0.146 12.715 1.00 98.12 105 GLU A CA 1
ATOM 871 C C . GLU A 1 105 ? -1.758 -0.739 11.540 1.00 98.12 105 GLU A C 1
ATOM 873 O O . GLU A 1 105 ? -0.951 -1.652 11.697 1.00 98.12 105 GLU A O 1
ATOM 878 N N . MET A 1 106 ? -2.280 -0.456 10.341 1.00 98.56 106 MET A N 1
ATOM 879 C CA . MET A 1 106 ? -2.204 -1.390 9.219 1.00 98.56 106 MET A CA 1
ATOM 880 C C . MET A 1 106 ? -1.778 -0.731 7.906 1.00 98.56 106 MET A C 1
ATOM 882 O O . MET A 1 106 ? -2.195 0.376 7.556 1.00 98.56 106 MET A O 1
ATOM 886 N N . LEU A 1 107 ? -1.007 -1.474 7.121 1.00 98.81 107 LEU A N 1
ATOM 887 C CA . LEU A 1 107 ? -0.737 -1.205 5.715 1.00 98.81 107 LEU A CA 1
ATOM 888 C C . LEU A 1 107 ? -1.015 -2.487 4.927 1.00 98.81 107 LEU A C 1
ATOM 890 O O . LEU A 1 107 ? -0.515 -3.550 5.283 1.00 98.81 107 LEU A O 1
ATOM 894 N N . TRP A 1 108 ? -1.755 -2.393 3.828 1.00 98.69 108 TRP A N 1
ATOM 895 C CA . TRP A 1 108 ? -1.962 -3.505 2.901 1.00 98.69 108 TRP A CA 1
ATOM 896 C C . TRP A 1 108 ? -1.478 -3.124 1.513 1.00 98.69 108 TRP A C 1
ATOM 898 O O . TRP A 1 108 ? -1.698 -2.004 1.051 1.00 98.69 108 TRP A O 1
ATOM 908 N N . SER A 1 109 ? -0.833 -4.055 0.821 1.00 97.88 109 SER A N 1
ATOM 909 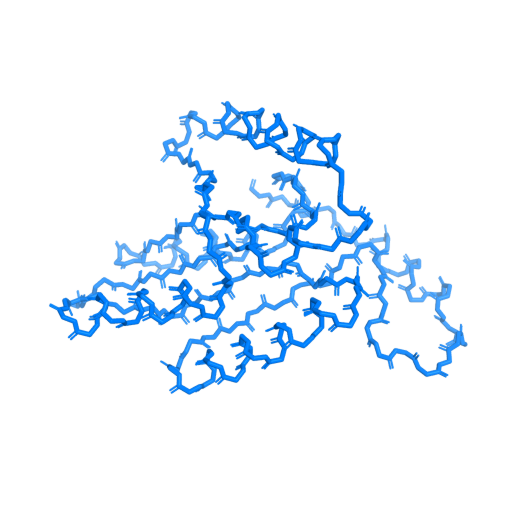C CA . SER A 1 109 ? -0.568 -3.914 -0.611 1.00 97.88 109 SER A CA 1
ATOM 910 C C . SER A 1 109 ? -0.354 -5.262 -1.280 1.00 97.88 109 SER A C 1
ATOM 912 O O . SER A 1 109 ? -0.129 -6.278 -0.624 1.00 97.88 109 SER A O 1
ATOM 914 N N . HIS A 1 110 ? -0.407 -5.288 -2.607 1.00 95.19 110 HIS A N 1
ATOM 915 C CA . HIS A 1 110 ? 0.158 -6.415 -3.338 1.00 95.19 110 HIS A CA 1
ATOM 916 C C . HIS A 1 110 ? 1.682 -6.373 -3.274 1.00 95.19 110 HIS A C 1
ATOM 918 O O . HIS A 1 110 ? 2.279 -5.304 -3.193 1.00 95.19 110 HIS A O 1
ATOM 924 N N . GLN A 1 111 ? 2.345 -7.517 -3.369 1.00 92.94 111 GLN A N 1
ATOM 925 C CA . GLN A 1 111 ? 3.781 -7.563 -3.620 1.00 92.94 111 GLN A CA 1
ATOM 926 C C . GLN A 1 111 ? 4.081 -6.910 -4.970 1.00 92.94 111 GLN A C 1
ATOM 928 O O . GLN A 1 111 ? 3.333 -7.062 -5.933 1.00 92.94 111 GLN A O 1
ATOM 933 N N . GLU A 1 112 ? 5.194 -6.182 -5.055 1.00 86.12 112 GLU A N 1
ATOM 934 C CA . GLU A 1 112 ? 5.652 -5.638 -6.330 1.00 86.12 112 GLU A CA 1
ATOM 935 C C . GLU A 1 112 ? 6.882 -6.397 -6.826 1.00 86.12 112 GLU A C 1
ATOM 937 O O . GLU A 1 112 ? 7.890 -6.534 -6.124 1.00 86.12 112 GLU A O 1
ATOM 942 N N . TYR A 1 113 ? 6.820 -6.829 -8.084 1.00 83.88 113 TYR A N 1
ATOM 943 C CA . TYR A 1 113 ? 7.984 -7.258 -8.848 1.00 83.88 113 TYR A CA 1
ATOM 944 C C . TYR A 1 113 ? 8.399 -6.093 -9.737 1.00 83.88 113 TYR A C 1
ATOM 946 O O . TYR A 1 113 ? 7.653 -5.609 -10.599 1.00 83.88 113 TYR A O 1
ATOM 954 N N . GLY A 1 114 ? 9.581 -5.564 -9.470 1.00 84.06 114 GLY A N 1
ATOM 955 C CA . GLY A 1 114 ? 10.016 -4.320 -10.067 1.00 84.06 114 GLY A CA 1
ATOM 956 C C . GLY A 1 114 ? 11.520 -4.220 -10.139 1.00 84.06 114 GLY A C 1
ATOM 957 O O . GLY A 1 114 ? 12.245 -5.213 -10.175 1.00 84.06 114 GLY A O 1
ATOM 958 N N . VAL A 1 115 ? 11.977 -2.984 -10.208 1.00 90.06 115 VAL A N 1
ATOM 959 C CA . VAL A 1 115 ? 13.398 -2.675 -10.273 1.00 90.06 115 VAL A CA 1
ATOM 960 C C . VAL A 1 115 ? 14.008 -2.624 -8.883 1.00 90.06 115 VAL A C 1
ATOM 962 O O . VAL A 1 115 ? 13.307 -2.560 -7.874 1.00 90.06 115 VAL A O 1
ATOM 965 N N . GLN A 1 116 ? 15.335 -2.548 -8.841 1.00 91.44 116 GLN A N 1
ATOM 966 C CA . GLN A 1 116 ? 16.077 -2.408 -7.595 1.00 91.44 116 GLN A CA 1
ATOM 967 C C . GLN A 1 116 ? 15.571 -1.238 -6.735 1.00 91.44 116 GLN A C 1
ATOM 969 O O . GLN A 1 116 ? 15.429 -1.409 -5.530 1.00 91.44 116 GLN A O 1
ATOM 974 N N . GLN A 1 117 ? 15.211 -0.093 -7.336 1.00 93.12 117 GLN A N 1
ATOM 975 C CA . GLN A 1 117 ? 14.686 1.044 -6.569 1.00 93.12 117 GLN A CA 1
ATOM 976 C C . GLN A 1 117 ? 13.377 0.727 -5.828 1.00 93.12 117 GLN A C 1
ATOM 978 O O . GLN A 1 117 ? 13.241 1.121 -4.674 1.00 93.12 117 GLN A O 1
ATOM 983 N N . THR A 1 118 ? 12.425 0.012 -6.444 1.00 93.56 118 THR A N 1
ATOM 984 C CA . THR A 1 118 ? 11.155 -0.316 -5.770 1.00 93.56 118 THR A CA 1
ATOM 985 C C . THR A 1 118 ? 11.344 -1.406 -4.721 1.00 93.56 118 THR A C 1
ATOM 987 O O . THR A 1 118 ? 10.731 -1.349 -3.661 1.00 93.56 118 THR A O 1
ATOM 990 N N . TYR A 1 119 ? 12.289 -2.324 -4.939 1.00 92.88 119 TYR A N 1
ATOM 991 C CA . TYR A 1 119 ? 12.710 -3.278 -3.914 1.00 92.88 119 TYR A CA 1
ATOM 992 C C . TYR A 1 119 ? 13.391 -2.606 -2.710 1.00 92.88 119 TYR A C 1
ATOM 994 O O . TYR A 1 119 ? 13.128 -2.958 -1.560 1.00 92.88 119 TYR A O 1
ATOM 1002 N N . ASP A 1 120 ? 14.266 -1.629 -2.949 1.00 94.69 120 ASP A N 1
ATOM 1003 C CA . ASP A 1 120 ? 14.927 -0.876 -1.882 1.00 94.69 120 ASP A CA 1
ATOM 1004 C C . ASP A 1 120 ? 13.934 -0.015 -1.096 1.00 94.69 120 ASP A C 1
ATOM 1006 O O . ASP A 1 120 ? 13.996 0.005 0.136 1.00 94.69 120 ASP A O 1
ATOM 1010 N N . ARG A 1 121 ? 12.972 0.609 -1.789 1.00 95.81 121 ARG A N 1
ATOM 1011 C CA . ARG A 1 121 ? 11.825 1.291 -1.175 1.00 95.81 121 ARG A CA 1
ATOM 1012 C C . ARG A 1 121 ? 11.035 0.341 -0.277 1.00 95.81 121 ARG A C 1
ATOM 1014 O O . ARG A 1 121 ? 10.809 0.680 0.878 1.00 95.81 121 ARG A O 1
ATOM 1021 N N . ASP A 1 122 ? 10.650 -0.837 -0.769 1.00 95.88 122 ASP A N 1
ATOM 1022 C CA . ASP A 1 122 ? 9.873 -1.811 0.011 1.00 95.88 122 ASP A CA 1
ATOM 1023 C C . ASP A 1 122 ? 10.618 -2.230 1.291 1.00 95.88 122 ASP A C 1
ATOM 1025 O O . ASP A 1 122 ? 10.028 -2.268 2.366 1.00 95.88 122 ASP A O 1
ATOM 1029 N N . LYS A 1 123 ? 11.937 -2.463 1.231 1.00 95.75 123 LYS A N 1
ATOM 1030 C CA . LYS A 1 123 ? 12.735 -2.761 2.440 1.00 95.75 123 LYS A CA 1
ATOM 1031 C C . LYS A 1 123 ? 12.700 -1.625 3.464 1.00 95.75 123 LYS A C 1
ATOM 1033 O O . LYS A 1 123 ? 12.618 -1.885 4.665 1.00 95.75 123 LYS A O 1
ATOM 1038 N N . GLU A 1 124 ? 12.791 -0.379 3.008 1.00 97.31 124 GLU A N 1
ATOM 1039 C CA . GLU A 1 124 ? 12.716 0.790 3.888 1.00 97.31 124 GLU A CA 1
ATOM 1040 C C . GLU A 1 124 ? 11.310 0.956 4.482 1.00 97.31 124 GLU A C 1
ATOM 1042 O O . GLU A 1 124 ? 11.184 1.232 5.676 1.00 97.31 124 GLU A O 1
ATOM 1047 N N . VAL A 1 125 ? 10.257 0.723 3.692 1.00 97.94 125 VAL A N 1
ATOM 1048 C CA . VAL A 1 125 ? 8.864 0.707 4.168 1.00 97.94 125 VAL A CA 1
ATOM 1049 C C . VAL A 1 125 ? 8.676 -0.365 5.242 1.00 97.94 125 VAL A C 1
ATOM 1051 O O . VAL A 1 125 ? 8.228 -0.038 6.337 1.00 97.94 125 VAL A O 1
ATOM 1054 N N . ALA A 1 126 ? 9.123 -1.602 5.005 1.00 97.62 126 ALA A N 1
ATOM 1055 C CA . ALA A 1 126 ? 9.051 -2.681 5.995 1.00 97.62 126 ALA A CA 1
ATOM 1056 C C . ALA A 1 126 ? 9.759 -2.320 7.305 1.00 97.62 126 ALA A C 1
ATOM 1058 O O . ALA A 1 126 ? 9.230 -2.555 8.394 1.00 97.62 126 ALA A O 1
ATOM 1059 N N . LYS A 1 127 ? 10.951 -1.719 7.214 1.00 97.88 127 LYS A N 1
ATOM 1060 C CA . LYS A 1 127 ? 11.690 -1.250 8.389 1.00 97.88 127 LYS A CA 1
ATOM 1061 C C . LYS A 1 127 ? 10.895 -0.195 9.160 1.00 97.88 127 LYS A C 1
ATOM 1063 O O . LYS A 1 127 ? 10.820 -0.283 10.383 1.00 97.88 127 LYS A O 1
ATOM 1068 N N . ARG A 1 128 ? 10.300 0.776 8.464 1.00 97.19 128 ARG A N 1
ATOM 1069 C CA . ARG A 1 128 ? 9.505 1.848 9.081 1.00 97.19 128 ARG A CA 1
ATOM 1070 C C . ARG A 1 128 ? 8.243 1.324 9.738 1.00 97.19 128 ARG A C 1
ATOM 1072 O O . ARG A 1 128 ? 8.023 1.649 10.898 1.00 97.19 128 ARG A O 1
ATOM 1079 N N . CYS A 1 129 ? 7.484 0.477 9.046 1.00 98.00 129 CYS A N 1
ATOM 1080 C CA . CYS A 1 129 ? 6.303 -0.176 9.602 1.00 98.00 129 CYS A CA 1
ATOM 1081 C C . CYS A 1 129 ? 6.661 -0.919 10.893 1.00 98.00 129 CYS A C 1
ATOM 1083 O O . CYS A 1 129 ? 6.092 -0.642 11.945 1.00 98.00 129 CYS A O 1
ATOM 1085 N N . LYS A 1 130 ? 7.724 -1.735 10.863 1.00 97.12 130 LYS A N 1
ATOM 1086 C CA . LYS A 1 130 ? 8.214 -2.447 12.049 1.00 97.12 130 LYS A CA 1
ATOM 1087 C C . LYS A 1 130 ? 8.604 -1.515 13.201 1.00 97.12 130 LYS A C 1
ATOM 1089 O O . LYS A 1 130 ? 8.319 -1.828 14.351 1.00 97.12 130 LYS A O 1
ATOM 1094 N N . THR A 1 131 ? 9.289 -0.405 12.924 1.00 95.69 131 THR A N 1
ATOM 1095 C CA . THR A 1 131 ? 9.681 0.565 13.961 1.00 95.69 131 THR A CA 1
ATOM 1096 C C . THR A 1 131 ? 8.481 1.304 14.550 1.00 95.69 131 THR A C 1
ATOM 1098 O O . THR A 1 131 ? 8.485 1.585 15.744 1.00 95.69 131 THR A O 1
ATOM 1101 N N . ALA A 1 132 ? 7.473 1.604 13.734 1.00 94.31 132 ALA A N 1
ATOM 1102 C CA . ALA A 1 132 ? 6.271 2.323 14.143 1.00 94.31 132 ALA A CA 1
ATOM 1103 C C . ALA A 1 132 ? 5.175 1.414 14.733 1.00 94.31 132 ALA A C 1
ATOM 1105 O O . ALA A 1 132 ? 4.163 1.925 15.191 1.00 94.31 132 ALA A O 1
ATOM 1106 N N . GLY A 1 133 ? 5.366 0.089 14.733 1.00 96.31 133 GLY A N 1
ATOM 1107 C CA . GLY A 1 133 ? 4.346 -0.866 15.180 1.00 96.31 133 GLY A CA 1
ATOM 1108 C C . GLY A 1 133 ? 3.213 -1.089 14.175 1.00 96.31 133 GLY A C 1
ATOM 1109 O O . GLY A 1 133 ? 2.224 -1.713 14.527 1.00 96.31 133 GLY A O 1
ATOM 1110 N N . VAL A 1 134 ? 3.371 -0.625 12.933 1.00 98.12 134 VAL A N 1
ATOM 1111 C CA . VAL A 1 134 ? 2.400 -0.813 11.848 1.00 98.12 134 VAL A CA 1
ATOM 1112 C C . VAL A 1 134 ? 2.580 -2.206 11.253 1.00 98.12 134 VAL A C 1
ATOM 1114 O O . VAL A 1 134 ? 3.681 -2.561 10.813 1.00 98.12 134 VAL A O 1
ATOM 1117 N N . GLU A 1 135 ? 1.510 -2.986 11.180 1.00 98.50 135 GLU A N 1
ATOM 1118 C CA . GLU A 1 135 ? 1.514 -4.277 10.504 1.00 98.50 135 GLU A CA 1
ATOM 1119 C C . GLU A 1 135 ? 1.361 -4.072 8.992 1.00 98.50 135 GLU A C 1
ATOM 1121 O O . GLU A 1 135 ? 0.346 -3.572 8.508 1.00 98.50 135 GLU A O 1
ATOM 1126 N N . TRP A 1 136 ? 2.395 -4.440 8.228 1.00 98.50 136 TRP A N 1
ATOM 1127 C CA . TRP A 1 136 ? 2.343 -4.409 6.768 1.00 98.50 136 TRP A CA 1
ATOM 1128 C C . TRP A 1 136 ? 2.111 -5.809 6.206 1.00 98.50 136 TRP A C 1
ATOM 1130 O O . TRP A 1 136 ? 2.988 -6.672 6.286 1.00 98.50 136 TRP A O 1
ATOM 1140 N N . LEU A 1 137 ? 0.939 -6.009 5.604 1.00 97.94 137 LEU A N 1
ATOM 1141 C CA . LEU A 1 137 ? 0.552 -7.243 4.935 1.00 97.94 137 LEU A CA 1
ATOM 1142 C C . LEU A 1 137 ? 0.701 -7.100 3.417 1.00 97.94 137 LEU A C 1
ATOM 1144 O O . LEU A 1 137 ? 0.045 -6.276 2.773 1.00 97.94 137 LEU A O 1
ATOM 1148 N N . GLU A 1 138 ? 1.582 -7.921 2.842 1.00 95.44 138 GLU A N 1
ATOM 1149 C CA . GLU A 1 138 ? 1.801 -7.993 1.399 1.00 95.44 138 GLU A CA 1
A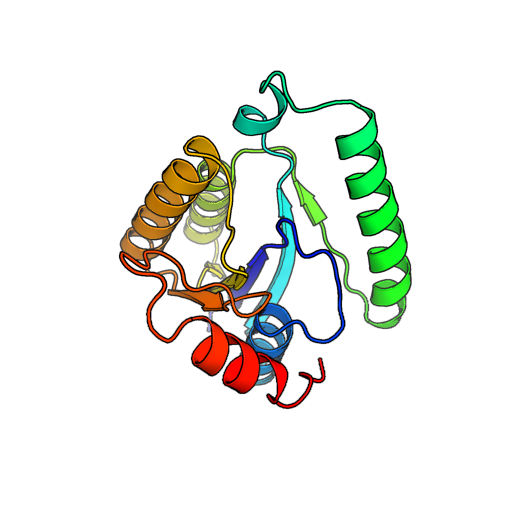TOM 1150 C C . GLU A 1 138 ? 1.203 -9.276 0.811 1.00 95.44 138 GLU A C 1
ATOM 1152 O O . GLU A 1 138 ? 1.695 -10.378 1.072 1.00 95.44 138 GLU A O 1
ATOM 1157 N N . SER A 1 139 ? 0.204 -9.133 -0.058 1.00 93.44 139 SER A N 1
ATOM 1158 C CA . SER A 1 139 ? -0.405 -10.271 -0.757 1.00 93.44 139 SER A CA 1
ATOM 1159 C C . SER A 1 139 ? 0.308 -10.547 -2.083 1.00 93.44 139 SER A C 1
ATOM 1161 O O . SER A 1 139 ? 0.626 -9.601 -2.807 1.00 93.44 139 SER A O 1
ATOM 1163 N N . PRO A 1 140 ? 0.585 -11.810 -2.450 1.00 89.75 140 PRO A N 1
ATOM 1164 C CA . PRO A 1 140 ? 1.158 -12.119 -3.757 1.00 89.75 140 PRO A CA 1
ATOM 1165 C C . PRO A 1 140 ? 0.232 -11.649 -4.888 1.00 89.75 140 PRO A C 1
ATOM 1167 O O . PRO A 1 140 ? -0.960 -11.425 -4.688 1.00 89.75 140 PRO A O 1
ATOM 1170 N N . THR A 1 141 ? 0.789 -11.493 -6.086 1.00 85.06 141 THR A N 1
ATOM 1171 C CA . THR A 1 141 ? 0.004 -11.250 -7.300 1.00 85.06 141 THR A CA 1
ATOM 1172 C C . THR A 1 141 ? 0.514 -12.140 -8.433 1.00 85.06 141 THR A C 1
ATOM 1174 O O . THR A 1 141 ? 1.675 -12.565 -8.425 1.00 85.06 141 THR A O 1
ATOM 1177 N N . GLU A 1 142 ? -0.370 -12.473 -9.375 1.00 80.81 142 GLU A N 1
ATOM 1178 C CA . GLU A 1 142 ? -0.056 -13.174 -10.634 1.00 80.81 142 GLU A CA 1
ATOM 1179 C C . GLU A 1 142 ? 0.653 -14.544 -10.490 1.00 80.81 142 GLU A C 1
ATOM 1181 O O . GLU A 1 142 ? 1.263 -15.050 -11.437 1.00 80.81 142 GLU A O 1
ATOM 1186 N N . GLY A 1 143 ? 0.605 -15.172 -9.311 1.00 81.12 143 GLY A N 1
ATOM 1187 C CA . GLY A 1 143 ? 1.282 -16.446 -9.040 1.00 81.12 143 GLY A CA 1
ATOM 1188 C C . GLY A 1 143 ? 2.809 -16.353 -9.070 1.00 81.12 143 GLY A C 1
ATOM 1189 O O . GLY A 1 143 ? 3.497 -17.367 -9.235 1.00 81.12 143 GLY A O 1
ATOM 1190 N N . VAL A 1 144 ? 3.366 -15.147 -8.938 1.00 83.62 144 VAL A N 1
ATOM 1191 C CA . VAL A 1 144 ? 4.813 -14.930 -8.953 1.00 83.62 144 VAL A CA 1
ATOM 1192 C C . VAL A 1 144 ? 5.398 -15.179 -7.561 1.00 83.62 144 VAL A C 1
ATOM 1194 O O . VAL A 1 144 ? 4.938 -14.670 -6.544 1.00 83.62 144 VAL A O 1
ATOM 1197 N N . GLN A 1 145 ? 6.475 -15.962 -7.503 1.00 81.75 145 GLN A N 1
ATOM 1198 C CA . GLN A 1 145 ? 7.172 -16.270 -6.254 1.00 81.75 145 GLN A CA 1
ATOM 1199 C C . GLN A 1 145 ? 8.360 -15.324 -6.048 1.00 81.75 145 GLN A C 1
ATOM 1201 O O . GLN A 1 145 ? 9.376 -15.416 -6.745 1.00 81.75 145 GLN A O 1
ATOM 1206 N N . ARG A 1 146 ? 8.252 -14.411 -5.074 1.00 80.94 146 ARG A N 1
ATOM 1207 C CA . ARG A 1 146 ? 9.333 -13.474 -4.725 1.00 80.94 146 ARG A CA 1
ATOM 1208 C C . ARG A 1 146 ? 10.515 -14.236 -4.112 1.00 80.94 146 ARG A C 1
ATOM 1210 O O . ARG A 1 146 ? 10.334 -15.042 -3.208 1.00 80.94 146 ARG A O 1
ATOM 1217 N N . GLY A 1 147 ? 11.734 -13.970 -4.589 1.00 80.00 147 GLY A N 1
ATOM 1218 C CA . GLY A 1 147 ? 12.958 -14.564 -4.030 1.00 80.00 147 GLY A CA 1
ATOM 1219 C C . GLY A 1 147 ? 13.224 -16.025 -4.420 1.00 80.00 147 GLY A C 1
ATOM 1220 O O . GLY A 1 147 ? 14.082 -16.665 -3.813 1.00 80.00 147 GLY A O 1
ATOM 1221 N N . ALA A 1 148 ? 12.531 -16.563 -5.429 1.00 82.19 148 ALA A N 1
ATOM 1222 C CA . ALA A 1 148 ? 12.798 -17.909 -5.927 1.00 82.19 148 ALA A CA 1
ATOM 1223 C C . ALA A 1 148 ? 14.218 -18.019 -6.520 1.00 82.19 148 ALA A C 1
ATOM 1225 O O . ALA A 1 148 ? 14.593 -17.281 -7.431 1.00 82.19 148 ALA A O 1
ATOM 1226 N N . THR A 1 149 ? 15.007 -18.976 -6.027 1.00 86.00 149 THR A N 1
ATOM 1227 C CA . THR A 1 149 ? 16.382 -19.248 -6.493 1.00 86.00 149 THR A CA 1
ATOM 1228 C C . THR A 1 149 ? 16.446 -20.318 -7.587 1.00 86.00 149 THR A C 1
ATOM 1230 O O . THR A 1 149 ? 17.505 -20.570 -8.158 1.00 86.00 149 THR A O 1
ATOM 1233 N N . SER A 1 150 ? 15.314 -20.956 -7.895 1.00 87.25 150 SER A N 1
ATOM 1234 C CA . SER A 1 150 ? 15.184 -21.997 -8.913 1.00 87.25 150 SER A CA 1
ATOM 1235 C C . SER A 1 150 ? 13.814 -21.937 -9.583 1.00 87.25 150 SER A C 1
ATOM 1237 O O . SER A 1 150 ? 12.827 -21.563 -8.958 1.00 87.25 15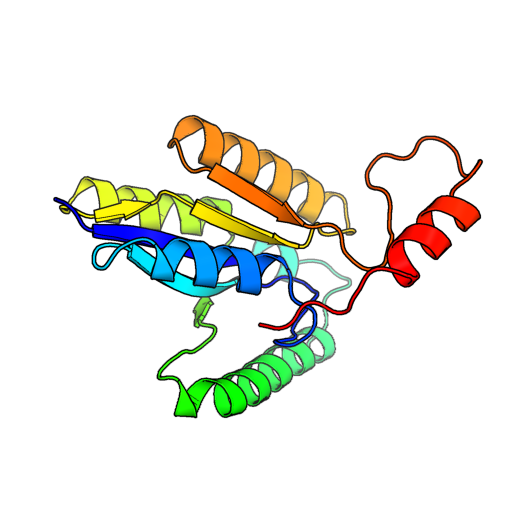0 SER A O 1
ATOM 1239 N N . ARG A 1 151 ? 13.747 -22.357 -10.852 1.00 87.25 151 ARG A N 1
ATOM 1240 C CA . ARG A 1 151 ? 12.486 -22.515 -11.602 1.00 87.25 151 ARG A CA 1
ATOM 1241 C C . ARG A 1 151 ? 11.804 -23.866 -11.369 1.00 87.25 151 ARG A C 1
ATOM 1243 O O . ARG A 1 151 ? 10.720 -24.107 -11.893 1.00 87.25 151 ARG A O 1
ATOM 1250 N N . LYS A 1 152 ? 12.441 -24.781 -10.634 1.00 91.00 152 LYS A N 1
ATOM 1251 C CA . LYS A 1 152 ? 11.891 -26.118 -10.389 1.00 91.00 152 LYS A CA 1
ATOM 1252 C C . LYS A 1 152 ? 10.584 -26.008 -9.595 1.00 91.00 152 LYS A C 1
ATOM 1254 O O . LYS A 1 152 ? 10.597 -25.512 -8.476 1.00 91.00 152 LYS A O 1
ATOM 1259 N N . GLY A 1 153 ? 9.487 -26.511 -10.161 1.00 88.25 153 GLY A N 1
ATOM 1260 C CA . GLY A 1 153 ? 8.164 -26.495 -9.527 1.00 88.25 153 GLY A CA 1
ATOM 1261 C C . GLY A 1 153 ? 7.400 -25.174 -9.656 1.00 88.25 153 GLY A C 1
ATOM 1262 O O . GLY A 1 153 ? 6.296 -25.080 -9.124 1.00 88.25 153 GLY A O 1
ATOM 1263 N N . TRP A 1 154 ? 7.948 -24.182 -10.372 1.00 89.12 154 TRP A N 1
ATOM 1264 C CA . TRP A 1 154 ? 7.266 -22.908 -10.624 1.00 89.12 154 TRP A CA 1
ATOM 1265 C C . TRP A 1 154 ? 5.947 -23.106 -11.377 1.00 89.12 154 TRP A C 1
ATOM 1267 O O . TRP A 1 154 ? 4.943 -22.508 -11.016 1.00 89.12 154 TRP A O 1
ATOM 1277 N N . ASP A 1 155 ? 5.928 -23.982 -12.382 1.00 91.50 155 ASP A N 1
ATOM 1278 C CA . ASP A 1 155 ? 4.747 -24.256 -13.202 1.00 91.50 155 ASP A CA 1
ATOM 1279 C C . ASP A 1 155 ? 3.600 -24.856 -12.381 1.00 91.50 155 ASP A C 1
ATOM 1281 O O . ASP A 1 155 ? 2.441 -24.491 -12.571 1.00 91.50 155 ASP A O 1
ATOM 1285 N N . LYS A 1 156 ? 3.923 -25.754 -11.444 1.00 91.25 156 LYS A N 1
ATOM 1286 C CA . LYS A 1 156 ? 2.946 -26.310 -10.511 1.00 91.25 156 LYS A CA 1
ATOM 1287 C C . LYS A 1 156 ? 2.432 -25.235 -9.557 1.00 91.25 156 LYS A C 1
ATOM 1289 O O . LYS A 1 156 ? 1.228 -25.066 -9.454 1.00 91.25 156 LYS A O 1
ATOM 1294 N N . ALA A 1 157 ? 3.327 -24.489 -8.913 1.00 88.81 157 ALA A N 1
ATOM 1295 C CA . ALA A 1 157 ? 2.921 -23.456 -7.964 1.00 88.81 157 ALA A CA 1
ATOM 1296 C C . ALA A 1 157 ? 2.081 -22.349 -8.620 1.00 88.81 157 ALA A C 1
ATOM 1298 O O . ALA A 1 157 ? 1.116 -21.873 -8.031 1.00 88.81 157 ALA A O 1
ATOM 1299 N N . TRP A 1 158 ? 2.417 -21.980 -9.856 1.00 91.62 158 TRP A N 1
ATOM 1300 C CA . TRP A 1 158 ? 1.634 -21.042 -10.649 1.00 91.62 158 TRP A CA 1
ATOM 1301 C C . TRP A 1 158 ? 0.240 -21.597 -10.968 1.00 91.62 158 TRP A C 1
ATOM 1303 O O . TRP A 1 158 ? -0.746 -20.887 -10.804 1.00 91.62 158 TRP A O 1
ATOM 1313 N N . LYS A 1 159 ? 0.129 -22.875 -11.364 1.00 92.06 159 LYS A N 1
ATOM 1314 C CA . LYS A 1 159 ? -1.176 -23.525 -11.590 1.00 92.06 159 LYS A CA 1
ATOM 1315 C C . LYS A 1 159 ? -2.014 -23.580 -10.318 1.00 92.06 159 LYS A C 1
ATOM 1317 O O . LYS A 1 159 ? -3.198 -23.277 -10.382 1.00 92.06 159 LYS A O 1
ATOM 1322 N N . ASP A 1 160 ? -1.401 -23.945 -9.196 1.00 91.75 160 ASP A N 1
ATOM 1323 C CA . ASP A 1 160 ? -2.077 -24.019 -7.902 1.00 91.75 160 ASP A CA 1
ATOM 1324 C C . ASP A 1 160 ? -2.604 -22.630 -7.492 1.00 91.75 160 ASP A C 1
ATOM 1326 O O . ASP A 1 160 ? -3.730 -22.523 -7.019 1.00 91.75 160 ASP A O 1
ATOM 1330 N N . PHE A 1 161 ? -1.836 -21.560 -7.743 1.00 90.25 161 PHE A N 1
ATOM 1331 C CA . PHE A 1 161 ? -2.281 -20.177 -7.534 1.00 90.25 161 PHE A CA 1
ATOM 1332 C C . PHE A 1 161 ? -3.450 -19.798 -8.452 1.00 90.25 161 PHE A C 1
ATOM 1334 O O . PHE A 1 161 ? -4.460 -19.291 -7.989 1.00 90.25 161 PHE A O 1
ATOM 1341 N N . MET A 1 162 ? -3.351 -20.090 -9.750 1.00 90.50 162 MET A N 1
ATOM 1342 C CA . MET A 1 162 ? -4.387 -19.744 -10.736 1.00 90.50 162 MET A CA 1
ATOM 1343 C C . MET A 1 162 ? -5.697 -20.523 -10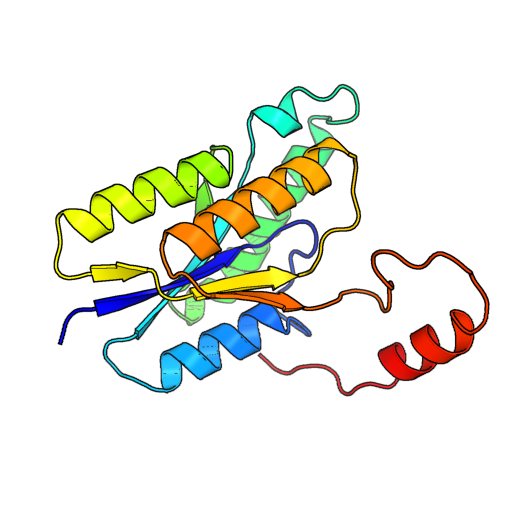.556 1.00 90.50 162 MET A C 1
ATOM 1345 O O . MET A 1 162 ? -6.713 -20.162 -11.142 1.00 90.50 162 MET A O 1
ATOM 1349 N N . GLN A 1 163 ? -5.675 -21.612 -9.785 1.00 92.88 163 GLN A N 1
ATOM 1350 C CA . GLN A 1 163 ? -6.861 -22.385 -9.410 1.00 92.88 163 GLN A CA 1
ATOM 1351 C C 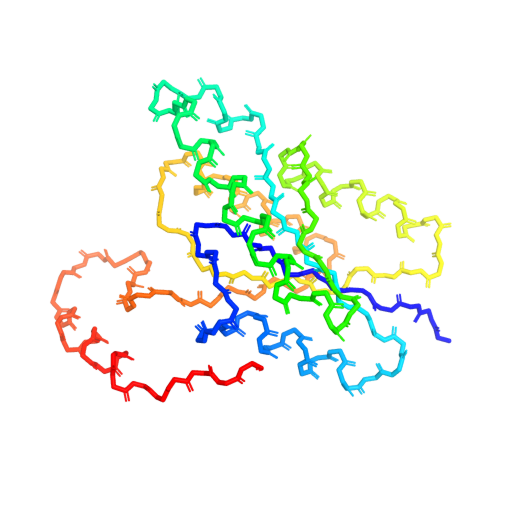. GLN A 1 163 ? -7.515 -21.890 -8.116 1.00 92.88 163 GLN A C 1
ATOM 1353 O O . GLN A 1 163 ? -8.535 -22.450 -7.707 1.00 92.88 163 GLN A O 1
ATOM 1358 N N . GLN A 1 164 ? -6.944 -20.877 -7.460 1.00 89.81 164 GLN A N 1
ATOM 1359 C CA . GLN A 1 164 ? -7.557 -20.287 -6.279 1.00 89.81 164 GLN A CA 1
ATOM 1360 C C . GLN A 1 164 ? -8.880 -19.604 -6.651 1.00 89.81 164 GLN A C 1
ATOM 1362 O O . GLN A 1 164 ? -9.046 -19.136 -7.782 1.00 89.81 164 GLN A O 1
ATOM 1367 N N . PRO A 1 165 ? -9.854 -19.581 -5.726 1.00 87.44 165 PRO A N 1
ATOM 1368 C CA . PRO A 1 165 ? -11.067 -18.803 -5.914 1.00 87.44 165 PRO A CA 1
ATOM 1369 C C . PRO A 1 165 ? -10.735 -17.334 -6.177 1.00 87.44 165 PRO A C 1
ATOM 1371 O O . PRO A 1 165 ? -9.790 -16.799 -5.609 1.00 87.44 165 PRO A O 1
ATOM 1374 N N . ILE A 1 166 ? -11.543 -16.692 -7.017 1.00 84.00 166 ILE A N 1
A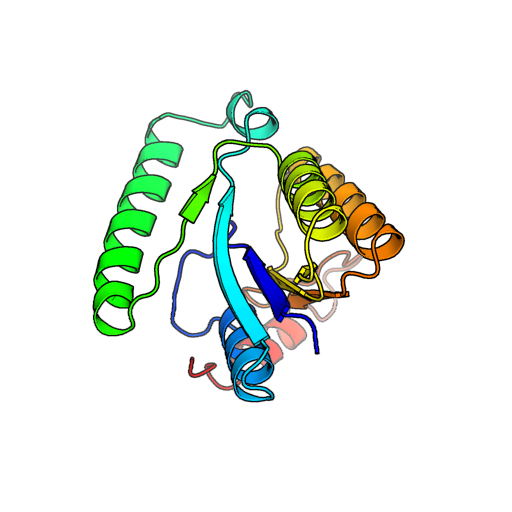TOM 1375 C CA . ILE A 1 166 ? -11.464 -15.246 -7.226 1.00 84.00 166 ILE A CA 1
ATOM 1376 C C . ILE A 1 166 ? -11.926 -14.556 -5.946 1.00 84.00 166 ILE A C 1
ATOM 1378 O O . ILE A 1 166 ? -13.024 -14.845 -5.456 1.00 84.00 166 ILE A O 1
ATOM 1382 N N . GLU A 1 167 ? -11.118 -13.626 -5.447 1.00 78.25 167 GLU A N 1
ATOM 1383 C CA . GLU A 1 167 ? -11.465 -12.870 -4.248 1.00 78.25 167 GLU A CA 1
ATOM 1384 C C . GLU A 1 167 ? -12.592 -11.873 -4.549 1.00 78.25 167 GLU A C 1
ATOM 1386 O O . GLU A 1 167 ? -12.515 -11.062 -5.481 1.00 78.25 167 GLU A O 1
ATOM 1391 N N . GLN A 1 168 ? -13.662 -11.941 -3.753 1.00 76.88 168 GLN A N 1
ATOM 1392 C CA . GLN A 1 168 ? -14.770 -10.989 -3.811 1.00 76.88 168 GLN A CA 1
ATOM 1393 C C . GLN A 1 168 ? -14.534 -9.894 -2.774 1.00 76.88 168 GLN A C 1
ATOM 1395 O O . GLN A 1 168 ? -14.434 -10.174 -1.578 1.00 76.88 168 GLN A O 1
ATOM 1400 N N . VAL A 1 169 ? -14.421 -8.659 -3.257 1.00 76.50 169 VAL A N 1
ATOM 1401 C CA . VAL A 1 169 ? -14.230 -7.444 -2.456 1.00 76.50 169 VAL A CA 1
ATOM 1402 C C . VAL A 1 169 ? -15.571 -6.766 -2.210 1.00 76.50 169 VAL A C 1
ATOM 1404 O O . VAL A 1 169 ? -16.340 -6.647 -3.190 1.00 76.50 169 VAL A O 1
#

Radius of gyration: 16.8 Å; chains: 1; bounding box: 38×41×44 Å

Foldseek 3Di:
DFAEEEEEEEDPPLDDWLFVLNLVQVVVQVVDVSYDYAAEYEPAPVVCPDPPDDPVNVVVVVVSQVVVQVVCVVVVHGYYYHHHQVLVVLVVVLVVVVVGSYAYAEYEYEDDDDDPVVVVSVVSVVVSCVVRNHDYYYHYPQLDDPPDPDCVCSVVSNVVVVPDDIDDD

pLDDT: mean 93.78, std 5.41, range [64.31, 98.81]

Secondary structure (DSSP, 8-state):
-PEEEEEEEE-S---SSS-HHHHHHHHHHHT-TTEEEEEEEE--HHHHTSTT--HHHHHHHHHHHHHHHHHHGGGT--EEEE-S-HHHHHHHHHHHHHTTTEEEEEEEEE-----HHHHHHHHHHHHHHHHHT-EEEEE--TT--TT-S--TTHHHHHHHHHTSPPPP-